Protein AF-A0A7S0ITJ6-F1 (afdb_monomer)

Mean predicted aligned error: 4.69 Å

Organism: NCBI:txid127549

Secondary structure (DSSP, 8-state):
-HHHHHHHHHHHHHTTSEE-SSPPPPGGGS---TT--HHHHHHS---TTTHHHHHHHHHHHHHHHTTT--HHHHHHHHHHHHHHHS-TTSPEEHHHHHHHHHHHHHHHHHHHHTT--

Foldseek 3Di:
DLVLLQVLQVVCCVVLLADDPDGADDPVPADDDPPDALVNLLPPDCDVVCVSNSLNNLSVNLVVLCPPPDSVRSNCLLVQLCPPQHDPDHRHYSSSSSVSSVVSSVVVVVVVVVVPD

InterPro domains:
  IPR044539 Pachytene checkpoint protein 2-like [PTHR45991] (1-114)
  IPR058249 Pachytene checkpoint protein 2, C-terminal [PF23242] (1-108)

Sequence (117 aa):
RYAIIASCICELCRKGVIQEAEPPKPFDEVPKMPQVDFSMLQSVHEDETWDALRQSMMVHMLALMSDGFSGRTLRKLPFIAQALFLPLGGASRLSHFIVALHQAIQHEKAMREQLEP

pLDDT: mean 88.67, std 9.5, range [55.31, 98.12]

Solvent-accessible surface area (backbone atoms only — not comparable to full-atom values): 6919 Å² total; per-residue (Å²): 98,41,69,59,52,50,53,52,49,46,51,34,37,75,68,54,50,25,54,63,98,66,69,66,62,60,74,91,77,43,78,86,60,96,87,66,53,63,67,62,64,68,68,54,74,90,44,87,90,48,40,59,60,51,52,25,40,46,50,45,46,50,30,60,73,46,62,94,59,49,76,69,54,57,70,44,36,62,58,47,9,50,70,76,61,42,75,88,91,62,61,38,44,50,74,61,49,54,53,19,37,49,52,31,52,53,50,55,48,55,60,49,60,76,70,61,132

Nearest PDB structures (foldseek):
  6lk0-assembly1_A  TM=8.742E-01  e=5.093E-04  Homo sapiens
  5wc2-assembly1_A  TM=8.319E-01  e=9.568E-04  Homo sapiens
  7l9p-assembly1_E  TM=8.233E-01  e=1.894E-03  Homo sapiens

Radius of gyration: 13.82 Å; Cα contacts (8 Å, |Δi|>4): 117; chains: 1; bounding box: 34×36×35 Å

Structure (mmCIF, N/CA/C/O backbone):
data_AF-A0A7S0ITJ6-F1
#
_entry.id   AF-A0A7S0ITJ6-F1
#
loop_
_atom_site.group_PDB
_atom_site.id
_atom_site.type_symbol
_atom_site.label_atom_id
_atom_site.label_alt_id
_atom_site.label_comp_id
_atom_site.label_asym_id
_atom_site.label_entity_id
_atom_site.label_seq_id
_atom_site.pdbx_PDB_ins_code
_atom_site.Cartn_x
_atom_site.Cartn_y
_atom_site.Cartn_z
_atom_site.occupancy
_atom_site.B_iso_or_equiv
_atom_site.auth_seq_id
_atom_site.auth_comp_id
_atom_site.auth_asym_id
_atom_site.auth_atom_id
_atom_site.pdbx_PDB_model_num
ATOM 1 N N . ARG A 1 1 ? -7.273 -5.491 7.891 1.00 93.44 1 ARG A N 1
ATOM 2 C CA . ARG A 1 1 ? -6.749 -4.350 7.093 1.00 93.44 1 ARG A CA 1
ATOM 3 C C . ARG A 1 1 ? -5.673 -4.799 6.119 1.00 93.44 1 ARG A C 1
ATOM 5 O O . ARG A 1 1 ? -5.862 -4.570 4.934 1.00 93.44 1 ARG A O 1
ATOM 12 N N . TYR A 1 2 ? -4.646 -5.517 6.596 1.00 94.12 2 TYR A N 1
ATOM 13 C CA . TYR A 1 2 ? -3.591 -6.099 5.756 1.00 94.12 2 TYR A CA 1
ATOM 14 C C . TYR A 1 2 ? -4.128 -6.787 4.500 1.00 94.12 2 TYR A C 1
ATOM 16 O O . TYR A 1 2 ? -3.819 -6.350 3.404 1.00 94.12 2 TYR A O 1
ATOM 24 N N . ALA A 1 3 ? -5.034 -7.758 4.661 1.00 93.94 3 ALA A N 1
ATOM 25 C CA . ALA A 1 3 ? -5.624 -8.491 3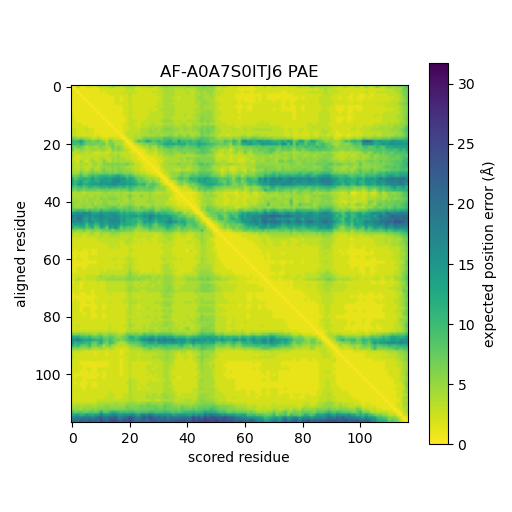.539 1.00 93.94 3 ALA A CA 1
ATOM 26 C C . ALA A 1 3 ? -6.256 -7.583 2.466 1.00 93.94 3 ALA A C 1
ATOM 28 O O . ALA A 1 3 ? -6.145 -7.869 1.281 1.00 93.94 3 ALA A O 1
ATOM 29 N N . ILE A 1 4 ? -6.875 -6.460 2.858 1.00 96.19 4 ILE A N 1
ATOM 30 C CA . ILE A 1 4 ? -7.451 -5.506 1.899 1.00 96.19 4 ILE A CA 1
ATOM 31 C C . ILE A 1 4 ? -6.330 -4.816 1.119 1.00 96.19 4 ILE A C 1
ATOM 33 O O . ILE A 1 4 ? -6.373 -4.818 -0.106 1.00 96.19 4 ILE A O 1
ATOM 37 N N . ILE A 1 5 ? -5.326 -4.269 1.811 1.00 95.75 5 ILE A N 1
ATOM 38 C CA . ILE A 1 5 ? -4.201 -3.567 1.174 1.00 95.75 5 ILE A CA 1
ATOM 39 C C . ILE A 1 5 ? -3.418 -4.527 0.270 1.00 95.75 5 ILE A C 1
ATOM 41 O O . ILE A 1 5 ? -3.226 -4.226 -0.905 1.00 95.75 5 ILE A O 1
ATOM 45 N N . ALA A 1 6 ? -3.050 -5.704 0.782 1.00 94.31 6 ALA A N 1
ATOM 46 C CA . ALA A 1 6 ? -2.345 -6.736 0.029 1.00 94.31 6 ALA A CA 1
ATOM 47 C C . ALA A 1 6 ? -3.141 -7.170 -1.211 1.00 94.31 6 ALA A C 1
ATOM 49 O O . ALA A 1 6 ? -2.594 -7.164 -2.304 1.00 94.31 6 ALA A O 1
ATOM 50 N N . SER A 1 7 ? -4.452 -7.431 -1.090 1.00 95.06 7 SER A N 1
ATOM 51 C CA . SER A 1 7 ? -5.282 -7.789 -2.254 1.00 95.06 7 SER A CA 1
ATOM 52 C C . SER A 1 7 ? -5.338 -6.688 -3.320 1.00 95.06 7 SER A C 1
ATOM 54 O O . SER A 1 7 ? -5.334 -6.994 -4.510 1.00 95.06 7 SER A O 1
ATOM 56 N N . CYS A 1 8 ? -5.340 -5.412 -2.914 1.00 96.00 8 CYS A N 1
ATOM 57 C CA . CYS A 1 8 ? -5.284 -4.295 -3.855 1.00 96.00 8 CYS A CA 1
ATOM 58 C C . CYS A 1 8 ? -3.933 -4.252 -4.576 1.00 96.00 8 CYS A C 1
ATOM 60 O O . CYS A 1 8 ? -3.906 -4.082 -5.789 1.00 96.00 8 CYS A O 1
ATOM 62 N N . ILE A 1 9 ? -2.828 -4.434 -3.847 1.00 94.81 9 ILE A N 1
ATOM 63 C CA . ILE A 1 9 ? -1.482 -4.488 -4.430 1.00 94.81 9 ILE A CA 1
ATOM 64 C C . ILE A 1 9 ? -1.376 -5.657 -5.415 1.00 94.81 9 ILE A C 1
ATOM 66 O O . ILE A 1 9 ? -0.984 -5.438 -6.556 1.00 94.81 9 ILE A O 1
ATOM 70 N N . CYS A 1 10 ? -1.798 -6.865 -5.028 1.00 93.38 10 CYS A N 1
ATOM 71 C CA . CYS A 1 10 ? -1.783 -8.035 -5.908 1.00 93.38 10 CYS A CA 1
ATOM 72 C C . CYS A 1 10 ? -2.562 -7.788 -7.207 1.00 93.38 10 CYS A C 1
ATOM 74 O O . CYS A 1 10 ? -2.094 -8.144 -8.287 1.00 93.38 10 CYS A O 1
ATOM 76 N N . GLU A 1 11 ? -3.734 -7.152 -7.122 1.00 94.81 11 GLU A N 1
ATOM 77 C CA . GLU A 1 11 ? -4.521 -6.807 -8.307 1.00 94.81 11 GLU A CA 1
ATOM 78 C C . GLU A 1 11 ? -3.802 -5.779 -9.192 1.00 94.81 11 GLU A C 1
ATOM 80 O O . GLU A 1 11 ? -3.801 -5.917 -10.414 1.00 94.81 11 GLU A O 1
ATOM 85 N N . LEU A 1 12 ? -3.140 -4.778 -8.607 1.00 93.25 12 LEU A N 1
ATOM 86 C CA . LEU A 1 12 ? -2.370 -3.785 -9.359 1.00 93.25 12 LEU A CA 1
ATOM 87 C C . LEU A 1 12 ? -1.116 -4.378 -10.017 1.00 93.25 12 LEU A C 1
ATOM 89 O O . LEU A 1 12 ? -0.815 -4.010 -11.156 1.00 93.25 12 LEU A O 1
ATOM 93 N N . CYS A 1 13 ? -0.439 -5.329 -9.366 1.00 92.62 13 CYS A N 1
ATOM 94 C CA . CYS A 1 13 ? 0.627 -6.121 -9.984 1.00 92.62 13 CYS A CA 1
ATOM 95 C C . CYS A 1 13 ? 0.076 -6.937 -11.162 1.00 92.62 13 CYS A C 1
ATOM 97 O O . CYS A 1 13 ? 0.598 -6.869 -12.272 1.00 92.62 13 CYS A O 1
ATOM 99 N N . ARG A 1 14 ? -1.055 -7.634 -10.970 1.00 93.25 14 ARG A N 1
ATOM 100 C CA . ARG A 1 14 ? -1.721 -8.424 -12.024 1.00 93.25 14 ARG A CA 1
ATOM 101 C C . ARG A 1 14 ? -2.125 -7.580 -13.236 1.00 93.25 14 ARG A C 1
ATOM 103 O O . ARG A 1 14 ? -2.176 -8.089 -14.353 1.00 93.25 14 ARG A O 1
ATOM 110 N N . LYS A 1 15 ? -2.444 -6.301 -13.026 1.00 92.25 15 LYS A N 1
ATOM 111 C CA . LYS A 1 15 ? -2.789 -5.340 -14.085 1.00 92.25 15 LYS A CA 1
ATOM 112 C C . LYS A 1 15 ? -1.582 -4.630 -14.698 1.00 92.25 15 LYS A C 1
ATOM 114 O O . LYS A 1 15 ? -1.778 -3.840 -15.616 1.00 92.25 15 LYS A O 1
ATOM 119 N N . GLY A 1 16 ? -0.369 -4.887 -14.212 1.00 90.31 16 GLY A N 1
ATOM 120 C CA . GLY A 1 16 ? 0.848 -4.228 -14.685 1.00 90.31 16 GLY A CA 1
ATOM 121 C C . GLY A 1 16 ? 0.925 -2.742 -14.328 1.00 90.31 16 GLY A C 1
ATOM 122 O O . GLY A 1 16 ? 1.714 -2.017 -14.925 1.00 90.31 16 GLY A O 1
ATOM 123 N N . VAL A 1 17 ? 0.109 -2.275 -13.374 1.00 91.19 17 VAL A N 1
ATOM 124 C CA . VAL A 1 17 ? 0.217 -0.913 -12.820 1.00 91.19 17 VAL A CA 1
ATOM 125 C C . VAL A 1 17 ? 1.428 -0.833 -11.889 1.00 91.19 17 VAL A C 1
ATOM 127 O O . VAL A 1 17 ? 2.144 0.169 -11.876 1.00 91.19 17 VAL A O 1
ATOM 130 N N . ILE A 1 18 ? 1.678 -1.917 -11.150 1.00 92.75 18 ILE A N 1
ATOM 131 C CA . ILE A 1 18 ? 2.884 -2.113 -10.349 1.00 92.75 18 ILE A CA 1
ATOM 132 C C . ILE A 1 18 ? 3.764 -3.153 -11.052 1.00 92.75 18 ILE A C 1
ATOM 134 O O . ILE A 1 18 ? 3.286 -4.237 -11.383 1.00 92.75 18 ILE A O 1
ATOM 138 N N . GLN A 1 19 ? 5.033 -2.821 -11.290 1.00 88.19 19 GLN A N 1
ATOM 139 C CA . GLN A 1 19 ? 6.039 -3.751 -11.802 1.00 88.19 19 GLN A CA 1
ATOM 140 C C . GLN A 1 19 ? 6.731 -4.421 -10.625 1.00 88.19 19 GLN A C 1
ATOM 142 O O . GLN A 1 19 ? 7.571 -3.806 -9.969 1.00 88.19 19 GLN A O 1
ATOM 147 N N . GLU A 1 20 ? 6.362 -5.665 -10.356 1.00 82.88 20 GLU A N 1
ATOM 148 C CA . GLU A 1 20 ? 7.023 -6.480 -9.348 1.00 82.88 20 GLU A CA 1
ATOM 149 C C . GLU A 1 20 ? 6.963 -7.952 -9.744 1.00 82.88 20 GLU A C 1
ATOM 151 O O . GLU A 1 20 ? 5.959 -8.404 -10.303 1.00 82.88 20 GLU A O 1
ATOM 156 N N . ALA A 1 21 ? 8.045 -8.681 -9.474 1.00 70.38 21 ALA A N 1
ATOM 157 C CA . ALA A 1 21 ? 8.134 -10.103 -9.785 1.00 70.38 21 ALA A CA 1
ATOM 158 C C . ALA A 1 21 ? 7.305 -10.952 -8.808 1.00 70.38 21 ALA A C 1
ATOM 160 O O . ALA A 1 21 ? 6.684 -11.932 -9.221 1.00 70.38 21 ALA A O 1
ATOM 161 N N . GLU A 1 22 ? 7.255 -10.554 -7.533 1.00 79.44 22 GLU A N 1
ATOM 162 C CA . GLU A 1 22 ? 6.547 -11.275 -6.476 1.00 79.44 22 GLU A CA 1
ATOM 163 C C . GLU A 1 22 ? 5.676 -10.322 -5.630 1.00 79.44 22 GLU A C 1
ATOM 165 O O . GLU A 1 22 ? 6.162 -9.309 -5.128 1.00 79.44 22 GLU A O 1
ATOM 170 N N . PRO A 1 23 ? 4.371 -10.599 -5.459 1.00 80.75 23 PRO A N 1
ATOM 171 C CA . PRO A 1 23 ? 3.508 -9.783 -4.609 1.00 80.75 23 PRO A CA 1
ATOM 172 C C . PRO A 1 23 ? 3.855 -9.932 -3.112 1.00 80.75 23 PRO A C 1
ATOM 174 O O . PRO A 1 23 ? 4.582 -10.849 -2.728 1.00 80.75 23 PRO A O 1
ATOM 177 N N . PRO A 1 24 ? 3.283 -9.086 -2.231 1.00 85.94 24 PRO A N 1
ATOM 178 C CA . PRO A 1 24 ? 3.457 -9.232 -0.788 1.00 85.94 24 PRO A CA 1
ATOM 179 C C . PRO A 1 24 ? 3.057 -10.624 -0.281 1.00 85.94 24 PRO A C 1
ATOM 181 O O . PRO A 1 24 ? 2.027 -11.172 -0.687 1.00 85.94 24 PRO A O 1
ATOM 184 N N . LYS A 1 25 ? 3.845 -11.157 0.656 1.00 88.19 25 LYS A N 1
ATOM 185 C CA . LYS A 1 25 ? 3.628 -12.464 1.285 1.00 88.19 25 LYS A CA 1
ATOM 186 C C . LYS A 1 25 ? 2.325 -12.510 2.099 1.00 88.19 25 LYS A C 1
ATOM 188 O O . LYS A 1 25 ? 1.856 -11.476 2.581 1.00 88.19 25 LYS A O 1
ATOM 193 N N . PRO A 1 26 ? 1.735 -13.699 2.301 1.00 87.00 26 PRO A N 1
ATOM 194 C CA . PRO A 1 26 ? 0.626 -13.893 3.231 1.00 87.00 26 PRO A CA 1
ATOM 195 C C . PRO A 1 26 ? 0.929 -13.363 4.638 1.00 87.00 26 PRO A C 1
ATOM 197 O O . PRO A 1 26 ? 2.068 -13.372 5.095 1.00 87.00 26 PRO A O 1
ATOM 200 N N . PHE A 1 27 ? -0.102 -12.893 5.345 1.00 85.69 27 PHE A N 1
ATOM 201 C CA . PHE A 1 27 ? 0.060 -12.219 6.641 1.00 85.69 27 PHE A CA 1
ATOM 202 C C . PHE A 1 27 ? 0.742 -13.085 7.712 1.00 85.69 27 PHE A C 1
ATOM 204 O O . PHE A 1 27 ? 1.466 -12.572 8.560 1.00 85.69 27 PHE A O 1
ATOM 211 N N . ASP A 1 28 ? 0.477 -14.384 7.692 1.00 87.44 28 ASP A N 1
ATOM 212 C CA . ASP A 1 28 ? 1.052 -15.403 8.567 1.00 87.44 28 ASP A CA 1
ATOM 213 C C . ASP A 1 28 ? 2.546 -15.650 8.318 1.00 87.44 28 ASP A C 1
ATOM 215 O O . ASP A 1 28 ? 3.247 -16.070 9.235 1.00 87.44 28 ASP A O 1
ATOM 219 N N . GLU A 1 29 ? 3.046 -15.304 7.132 1.00 86.31 29 GLU A N 1
ATOM 220 C CA . GLU A 1 29 ? 4.467 -15.370 6.780 1.00 86.31 29 GLU A CA 1
ATOM 221 C C . GLU A 1 29 ? 5.224 -14.067 7.080 1.00 86.31 29 GLU A C 1
ATOM 223 O O . GLU A 1 29 ? 6.450 -14.029 6.972 1.00 86.31 29 GLU A O 1
ATOM 228 N N . VAL A 1 30 ? 4.528 -12.986 7.457 1.00 85.44 30 VAL A N 1
ATOM 229 C CA . VAL A 1 30 ? 5.163 -11.695 7.759 1.00 85.44 30 VAL A CA 1
ATOM 230 C C . VAL A 1 30 ? 5.603 -11.640 9.229 1.00 85.44 30 VAL A C 1
ATOM 232 O O . VAL A 1 30 ? 4.754 -11.695 10.126 1.00 85.44 30 VAL A O 1
ATOM 235 N N . PRO A 1 31 ? 6.907 -11.447 9.518 1.00 84.19 31 PRO A N 1
ATOM 236 C CA . PRO A 1 31 ? 7.395 -11.266 10.877 1.00 84.19 31 PRO A CA 1
ATOM 237 C C . PRO A 1 31 ? 6.735 -10.063 11.553 1.00 84.19 31 PRO A C 1
ATOM 239 O O . PRO A 1 31 ? 6.779 -8.933 11.061 1.00 84.19 31 PRO A O 1
ATOM 242 N N . LYS A 1 32 ? 6.142 -10.298 12.725 1.00 77.00 32 LYS A N 1
ATOM 243 C CA . LYS A 1 32 ? 5.570 -9.244 13.567 1.00 77.00 32 LYS A CA 1
ATOM 244 C C . LYS A 1 32 ? 6.688 -8.656 14.415 1.00 77.00 32 LYS A C 1
ATOM 246 O O . LYS A 1 32 ? 7.080 -9.253 15.414 1.00 77.00 32 LYS A O 1
ATOM 251 N N . MET A 1 33 ? 7.215 -7.507 14.008 1.00 69.62 33 MET A N 1
ATOM 252 C CA . MET A 1 33 ? 8.294 -6.833 14.732 1.00 69.62 33 MET A CA 1
ATOM 253 C C . MET A 1 33 ? 7.752 -5.609 15.485 1.00 69.62 33 MET A C 1
ATOM 255 O O . MET A 1 33 ? 7.395 -4.624 14.845 1.00 69.62 33 MET A O 1
ATOM 259 N N . PRO A 1 34 ? 7.671 -5.644 16.830 1.00 65.62 34 PRO A N 1
ATOM 260 C CA . PRO A 1 34 ? 7.032 -4.587 17.620 1.00 65.62 34 PRO A CA 1
ATOM 261 C C . PRO A 1 34 ? 7.851 -3.290 17.741 1.00 65.62 34 PRO A C 1
ATOM 263 O O . PRO A 1 34 ? 7.332 -2.307 18.255 1.00 65.62 34 PRO A O 1
ATOM 266 N N . GLN A 1 35 ? 9.114 -3.277 17.301 1.00 72.44 35 GLN A N 1
ATOM 267 C CA . GLN A 1 35 ? 10.032 -2.135 17.458 1.00 72.44 35 GLN A CA 1
ATOM 268 C C . GLN A 1 35 ? 10.529 -1.547 16.132 1.00 72.44 35 GLN A C 1
ATOM 270 O O . GLN A 1 35 ? 11.412 -0.696 16.135 1.00 72.44 35 GLN A O 1
ATOM 275 N N . VAL A 1 36 ? 9.995 -2.008 15.001 1.00 80.00 36 VAL A N 1
ATOM 276 C CA . VAL A 1 36 ? 10.430 -1.559 13.678 1.00 80.00 36 VAL A CA 1
ATOM 277 C C . VAL A 1 36 ? 9.354 -0.666 13.084 1.00 80.00 36 VAL A C 1
ATOM 279 O O . VAL A 1 36 ? 8.216 -1.099 12.913 1.00 80.00 36 VAL A O 1
ATOM 282 N N . ASP A 1 37 ? 9.719 0.572 12.766 1.00 85.44 37 ASP A N 1
ATOM 283 C CA . ASP A 1 37 ? 8.832 1.515 12.092 1.00 85.44 37 ASP A CA 1
ATOM 284 C C . ASP A 1 37 ? 9.026 1.516 10.565 1.00 85.44 37 ASP A C 1
ATOM 286 O O . ASP A 1 37 ? 9.923 0.877 10.002 1.00 85.44 37 ASP A O 1
ATOM 290 N N . PHE A 1 38 ? 8.136 2.226 9.869 1.00 87.44 38 PHE A N 1
ATOM 291 C CA . PHE A 1 38 ? 8.155 2.306 8.411 1.00 87.44 38 PHE A CA 1
ATOM 292 C C . PHE A 1 38 ? 9.447 2.947 7.877 1.00 87.44 38 PHE A C 1
ATOM 294 O O . PHE A 1 38 ? 9.987 2.480 6.875 1.00 87.44 38 PHE A O 1
ATOM 301 N N . SER A 1 39 ? 9.964 3.984 8.544 1.00 87.19 39 SER A N 1
ATOM 302 C CA . SER A 1 39 ? 11.191 4.674 8.129 1.00 87.19 39 SER A CA 1
ATOM 303 C C . SER A 1 39 ? 12.426 3.783 8.227 1.00 87.19 39 SER A C 1
ATOM 305 O O . SER A 1 39 ? 13.251 3.785 7.313 1.00 87.19 39 SER A O 1
ATOM 307 N N . MET A 1 40 ? 12.526 2.967 9.280 1.00 85.94 40 MET A N 1
ATOM 308 C CA . MET A 1 40 ? 13.602 1.992 9.438 1.00 85.94 40 MET A CA 1
ATOM 309 C C . MET A 1 40 ? 13.598 0.998 8.275 1.00 85.94 40 MET A C 1
ATOM 311 O O . MET A 1 40 ? 14.625 0.840 7.618 1.00 85.94 40 MET A O 1
ATOM 315 N N . LEU A 1 41 ? 12.443 0.404 7.945 1.00 85.31 41 LEU A N 1
ATOM 316 C CA . LEU A 1 41 ? 12.313 -0.539 6.821 1.00 85.31 41 LEU A CA 1
ATOM 317 C C . LEU A 1 41 ? 12.596 0.099 5.460 1.00 85.31 41 LEU A C 1
ATOM 319 O O . LEU A 1 41 ? 13.155 -0.549 4.574 1.00 85.31 41 LEU A O 1
ATOM 323 N N . GLN A 1 42 ? 12.219 1.364 5.288 1.00 85.50 42 GLN A N 1
ATOM 324 C CA . GLN A 1 42 ? 12.492 2.103 4.062 1.00 85.50 42 GLN A CA 1
ATOM 325 C C . GLN A 1 42 ? 13.996 2.360 3.86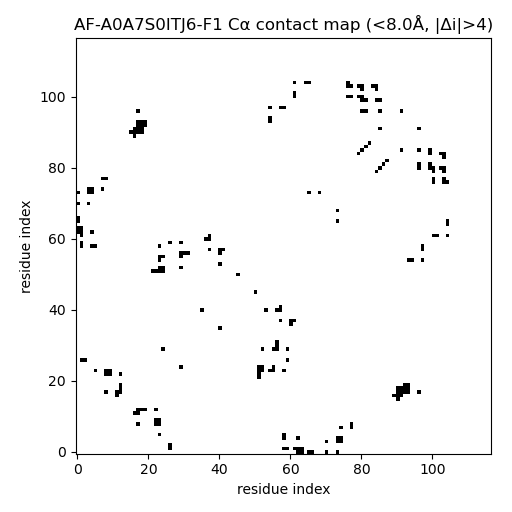8 1.00 85.50 42 GLN A C 1
ATOM 327 O O . GLN A 1 42 ? 14.457 2.369 2.731 1.00 85.50 42 GLN A O 1
ATOM 332 N N . SER A 1 43 ? 14.749 2.555 4.958 1.00 83.81 43 SER A N 1
ATOM 333 C CA . SER A 1 43 ? 16.191 2.854 4.931 1.00 83.81 43 SER A CA 1
ATOM 334 C C . SER A 1 43 ? 17.101 1.636 4.721 1.00 83.81 43 SER A C 1
ATOM 336 O O . SER A 1 43 ? 18.271 1.796 4.364 1.00 83.81 43 SER A O 1
ATOM 338 N N . VAL A 1 44 ? 16.580 0.421 4.933 1.00 79.81 44 VAL A N 1
ATOM 339 C CA . VAL A 1 44 ? 17.315 -0.820 4.661 1.00 79.81 44 VAL A CA 1
ATOM 340 C C . VAL A 1 44 ? 17.590 -0.898 3.160 1.00 79.81 44 VAL A C 1
ATOM 342 O O . VAL A 1 44 ? 16.661 -0.803 2.357 1.00 79.81 44 VAL A O 1
ATOM 345 N N . HIS A 1 45 ? 18.867 -1.044 2.792 1.00 69.88 45 HIS A N 1
ATOM 346 C CA . HIS A 1 45 ? 19.275 -1.184 1.395 1.00 69.88 45 HIS A CA 1
ATOM 347 C C . HIS A 1 45 ? 18.592 -2.392 0.750 1.00 69.88 45 HIS A C 1
ATOM 349 O O . HIS A 1 45 ? 18.396 -3.421 1.397 1.00 69.88 45 HIS A O 1
ATOM 355 N N . GLU A 1 46 ? 18.231 -2.242 -0.524 1.00 65.12 46 GLU A N 1
ATOM 356 C CA . GLU A 1 46 ? 17.674 -3.313 -1.348 1.00 65.12 46 GLU A CA 1
ATOM 357 C C . GLU A 1 46 ? 18.740 -4.404 -1.521 1.00 65.12 46 GLU A C 1
ATOM 359 O O . GLU A 1 46 ? 19.610 -4.318 -2.383 1.00 65.12 46 GLU A O 1
ATOM 364 N N . ASP A 1 47 ? 18.703 -5.403 -0.645 1.00 65.75 47 ASP A N 1
ATOM 365 C CA . ASP A 1 47 ? 19.416 -6.662 -0.817 1.00 65.75 47 ASP A CA 1
ATOM 366 C C . ASP A 1 47 ? 18.415 -7.652 -1.426 1.00 65.75 47 ASP A C 1
ATOM 368 O O . ASP A 1 47 ? 17.360 -7.910 -0.832 1.00 65.75 47 ASP A O 1
ATOM 372 N N . GLU A 1 48 ? 18.700 -8.163 -2.630 1.00 61.66 48 GLU A N 1
ATOM 373 C CA . GLU A 1 48 ? 17.743 -8.911 -3.471 1.00 61.66 48 GLU A CA 1
ATOM 374 C C . GLU A 1 48 ? 17.088 -10.086 -2.726 1.00 61.66 48 GLU A C 1
ATOM 376 O O . GLU A 1 48 ? 15.937 -10.437 -2.974 1.00 61.66 48 GLU A O 1
ATOM 381 N N . THR A 1 49 ? 17.800 -10.660 -1.754 1.00 64.88 49 THR A N 1
ATOM 382 C CA . THR A 1 49 ? 17.344 -11.819 -0.973 1.00 64.88 49 THR A CA 1
ATOM 383 C C . THR A 1 49 ? 16.218 -11.476 0.010 1.00 64.88 49 THR A C 1
ATOM 385 O O . THR A 1 49 ? 15.386 -12.327 0.325 1.00 64.88 49 THR A O 1
ATOM 388 N N . TRP A 1 50 ? 16.172 -10.241 0.515 1.00 69.88 50 TRP A N 1
ATOM 389 C CA . TRP A 1 50 ? 15.261 -9.842 1.595 1.00 69.88 50 TRP A CA 1
ATOM 390 C C . TRP A 1 50 ? 14.191 -8.843 1.163 1.00 69.88 50 TRP A C 1
ATOM 392 O O . TRP A 1 50 ? 13.336 -8.486 1.979 1.00 69.88 50 TRP A O 1
ATOM 402 N N . ASP A 1 51 ? 14.192 -8.410 -0.099 1.00 81.88 51 ASP A N 1
ATOM 403 C CA . ASP A 1 51 ? 13.333 -7.307 -0.522 1.00 81.88 51 ASP A CA 1
ATOM 404 C C . ASP A 1 51 ? 11.840 -7.664 -0.455 1.00 81.88 51 ASP A C 1
ATOM 406 O O . ASP A 1 51 ? 11.058 -6.916 0.128 1.00 81.88 51 ASP A O 1
ATOM 410 N N . ALA A 1 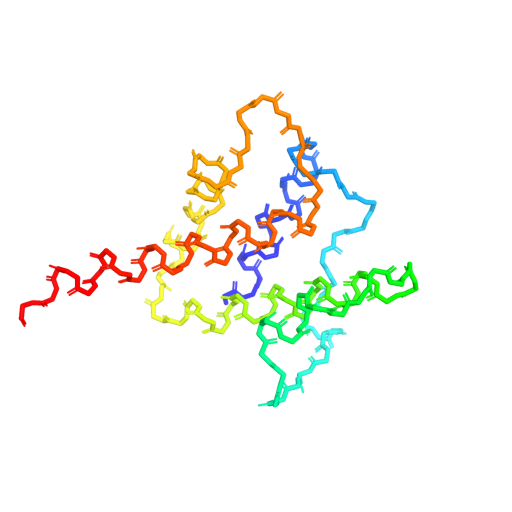52 ? 11.440 -8.862 -0.894 1.00 83.38 52 ALA A N 1
ATOM 411 C CA . ALA A 1 52 ? 10.045 -9.309 -0.800 1.00 83.38 52 ALA A CA 1
ATOM 412 C C . ALA A 1 52 ? 9.541 -9.382 0.657 1.00 83.38 52 ALA A C 1
ATOM 414 O O . ALA A 1 52 ? 8.407 -8.995 0.966 1.00 83.38 52 ALA A O 1
ATOM 415 N N . LEU A 1 53 ? 10.388 -9.844 1.587 1.00 86.75 53 LEU A N 1
ATOM 416 C CA . LEU A 1 53 ? 10.047 -9.888 3.011 1.00 86.75 53 LEU A CA 1
ATOM 417 C C . LEU A 1 53 ? 9.924 -8.474 3.588 1.00 86.75 53 LEU A C 1
ATOM 419 O O . LEU A 1 53 ? 8.934 -8.164 4.254 1.00 86.75 53 LEU A O 1
ATOM 423 N N . ARG A 1 54 ? 10.896 -7.606 3.288 1.00 88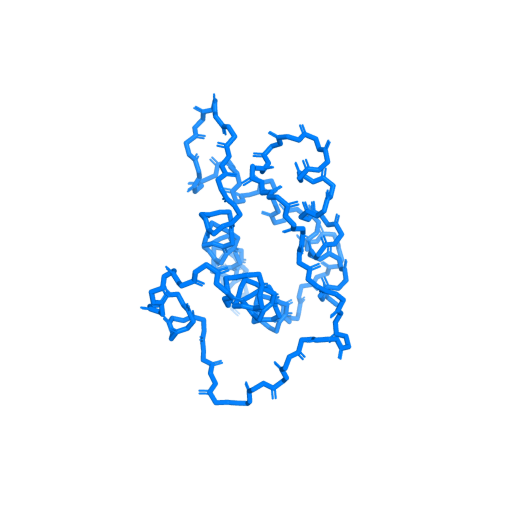.44 54 ARG A N 1
ATOM 424 C CA . ARG A 1 54 ? 10.919 -6.199 3.701 1.00 88.44 54 ARG A CA 1
ATOM 425 C C . ARG A 1 54 ? 9.673 -5.465 3.218 1.00 88.44 54 ARG A C 1
ATOM 427 O O . ARG A 1 54 ? 8.972 -4.854 4.022 1.00 88.44 54 ARG A O 1
ATOM 434 N N . GLN A 1 55 ? 9.346 -5.573 1.934 1.00 90.25 55 GLN A N 1
ATOM 435 C CA . GLN A 1 55 ? 8.151 -4.975 1.345 1.00 90.25 55 GLN A CA 1
ATOM 436 C C . GLN A 1 55 ? 6.873 -5.507 2.018 1.00 90.25 55 GLN A C 1
ATOM 438 O O . GLN A 1 55 ? 5.983 -4.730 2.368 1.00 90.25 55 GLN A O 1
ATOM 443 N N . SER A 1 56 ? 6.799 -6.811 2.300 1.00 91.56 56 SER A N 1
ATOM 444 C CA . SER A 1 56 ? 5.660 -7.414 3.010 1.00 91.56 56 SER A CA 1
ATOM 445 C C . SER A 1 56 ? 5.500 -6.872 4.435 1.00 91.56 56 SER A C 1
ATOM 447 O O . SER A 1 56 ? 4.378 -6.603 4.878 1.00 91.56 56 SER A O 1
ATOM 449 N N . MET A 1 57 ? 6.612 -6.639 5.138 1.00 91.88 57 MET A N 1
ATOM 450 C CA . MET A 1 57 ? 6.619 -5.983 6.446 1.00 91.88 57 MET A CA 1
ATOM 451 C C . MET A 1 57 ? 6.202 -4.513 6.358 1.00 91.88 57 MET A C 1
ATOM 453 O O . MET A 1 57 ? 5.428 -4.047 7.195 1.00 91.88 57 MET A O 1
ATOM 457 N N . MET A 1 58 ? 6.635 -3.784 5.328 1.00 93.19 58 MET A N 1
ATOM 458 C CA . MET A 1 58 ? 6.187 -2.408 5.101 1.00 93.19 58 MET A CA 1
ATOM 459 C C . MET A 1 58 ? 4.674 -2.361 4.860 1.00 93.19 58 MET A C 1
ATOM 461 O O . MET A 1 58 ? 3.986 -1.553 5.479 1.00 93.19 58 MET A O 1
ATOM 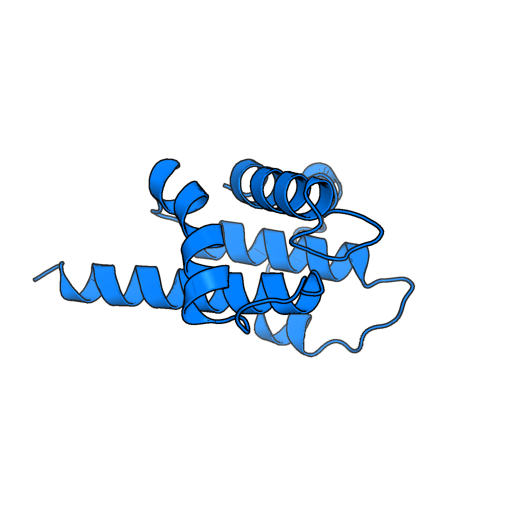465 N N . VAL A 1 59 ? 4.117 -3.276 4.057 1.00 94.12 59 VAL A N 1
ATOM 466 C CA . VAL A 1 59 ? 2.657 -3.412 3.877 1.00 94.12 59 VAL A CA 1
ATOM 467 C C . VAL A 1 59 ? 1.957 -3.723 5.204 1.00 94.12 59 VAL A C 1
ATOM 469 O O . VAL A 1 59 ? 0.858 -3.220 5.462 1.00 94.12 59 VAL A O 1
ATOM 472 N N . HIS A 1 60 ? 2.588 -4.504 6.086 1.00 93.44 60 HIS A N 1
ATOM 473 C CA . HIS A 1 60 ? 2.067 -4.730 7.431 1.00 93.44 60 HIS A CA 1
ATOM 474 C C . HIS A 1 60 ? 2.014 -3.443 8.253 1.00 93.44 60 HIS A C 1
ATOM 476 O O . HIS A 1 60 ? 0.965 -3.150 8.833 1.00 93.44 60 HIS A O 1
ATOM 482 N N . MET A 1 61 ? 3.072 -2.633 8.220 1.00 93.56 61 MET A N 1
ATOM 483 C CA . MET A 1 61 ? 3.086 -1.326 8.875 1.00 93.56 61 MET A CA 1
ATOM 484 C C . MET A 1 61 ? 1.993 -0.404 8.329 1.00 93.56 61 MET A C 1
ATOM 486 O O . MET A 1 61 ? 1.232 0.156 9.113 1.00 93.56 61 MET A O 1
ATOM 490 N N . LEU A 1 62 ? 1.799 -0.331 7.007 1.00 95.12 62 LEU A N 1
ATOM 491 C CA . LEU A 1 62 ? 0.699 0.444 6.411 1.00 95.12 62 LEU A CA 1
ATOM 492 C C . LEU A 1 62 ? -0.673 0.015 6.947 1.00 95.12 62 LEU A C 1
ATOM 494 O O . LEU A 1 62 ? -1.545 0.850 7.203 1.00 95.12 62 LEU A O 1
ATOM 498 N N . ALA A 1 63 ? -0.873 -1.289 7.144 1.00 94.50 63 ALA A N 1
ATOM 499 C CA . ALA A 1 63 ? -2.113 -1.822 7.687 1.00 94.50 63 ALA A CA 1
ATOM 500 C C . ALA A 1 63 ? -2.353 -1.424 9.150 1.00 94.50 63 ALA A C 1
ATOM 502 O O . ALA A 1 63 ? -3.512 -1.201 9.510 1.00 94.50 63 ALA A O 1
ATOM 503 N N . LEU A 1 64 ? -1.295 -1.342 9.964 1.00 93.50 64 LEU A N 1
ATOM 504 C CA . LEU A 1 64 ? -1.355 -0.847 11.345 1.00 93.50 64 LEU A CA 1
ATOM 505 C C . LEU A 1 64 ? -1.615 0.661 11.373 1.00 93.50 64 LEU A C 1
ATOM 507 O O . LEU A 1 64 ? -2.491 1.133 12.088 1.00 93.50 64 LEU A O 1
ATOM 511 N N . MET A 1 65 ? -0.913 1.413 10.528 1.00 94.19 65 MET A N 1
ATOM 512 C CA . MET A 1 65 ? -1.070 2.862 10.422 1.00 94.19 65 MET A CA 1
ATOM 513 C C . MET A 1 65 ? -2.463 3.263 9.940 1.00 94.19 65 MET A C 1
ATOM 515 O O . MET A 1 65 ? -2.934 4.337 10.290 1.00 94.19 65 MET A O 1
ATOM 519 N N . SER A 1 66 ? -3.138 2.403 9.180 1.00 95.56 66 SER A N 1
ATOM 520 C CA . SER A 1 66 ? -4.505 2.623 8.699 1.00 95.56 66 SER A CA 1
ATOM 521 C C . SER A 1 66 ? -5.587 2.204 9.705 1.00 95.56 66 SER A C 1
ATOM 523 O O . SER A 1 66 ? -6.728 1.934 9.309 1.00 95.56 66 SER A O 1
ATOM 525 N N . ASP A 1 67 ? -5.259 2.065 10.992 1.00 93.44 67 ASP A N 1
ATOM 526 C CA . ASP A 1 67 ? -6.283 1.822 12.005 1.00 93.44 67 ASP A CA 1
ATOM 527 C C . ASP A 1 67 ? -7.323 2.959 12.035 1.00 93.44 67 ASP A C 1
ATOM 529 O O . ASP A 1 67 ? -7.049 4.091 11.643 1.00 93.44 67 ASP A O 1
ATOM 533 N N . GLY A 1 68 ? -8.572 2.626 12.361 1.00 93.19 68 GLY A N 1
ATOM 534 C CA . GLY A 1 68 ? -9.707 3.553 12.228 1.00 93.19 68 GLY A CA 1
ATOM 535 C C . GLY A 1 68 ? -10.232 3.755 10.794 1.00 93.19 68 GLY A C 1
ATOM 536 O O . GLY A 1 68 ? -11.369 4.188 10.612 1.00 93.19 68 GLY A O 1
ATOM 537 N N . PHE A 1 69 ? -9.495 3.363 9.746 1.00 96.31 69 PHE A N 1
ATOM 538 C CA . PHE A 1 69 ? -10.016 3.447 8.376 1.00 96.31 69 PHE A CA 1
ATOM 539 C C . PHE 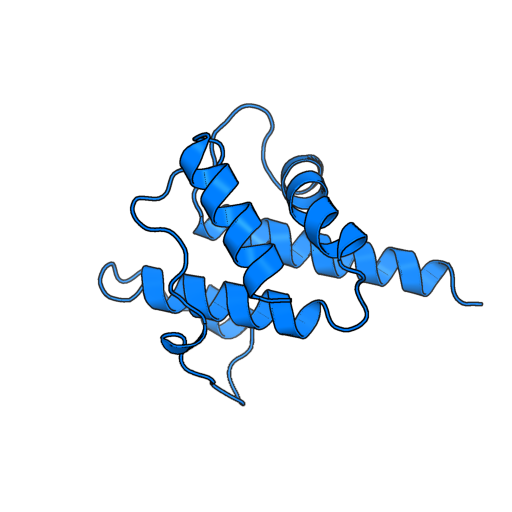A 1 69 ? -11.042 2.349 8.079 1.00 96.31 69 PHE A C 1
ATOM 541 O O . PHE A 1 69 ? -10.851 1.172 8.408 1.00 96.31 69 PHE A O 1
ATOM 548 N N . SER A 1 70 ? -12.123 2.734 7.391 1.00 96.56 70 SER A N 1
ATOM 549 C CA . SER A 1 70 ? -13.140 1.808 6.888 1.00 96.56 70 SER A CA 1
ATOM 550 C C . SER A 1 70 ? -12.627 1.007 5.689 1.00 96.56 70 SER A C 1
ATOM 552 O O . SER A 1 70 ? -11.733 1.447 4.964 1.00 96.56 70 SER A O 1
ATOM 554 N N . GLY A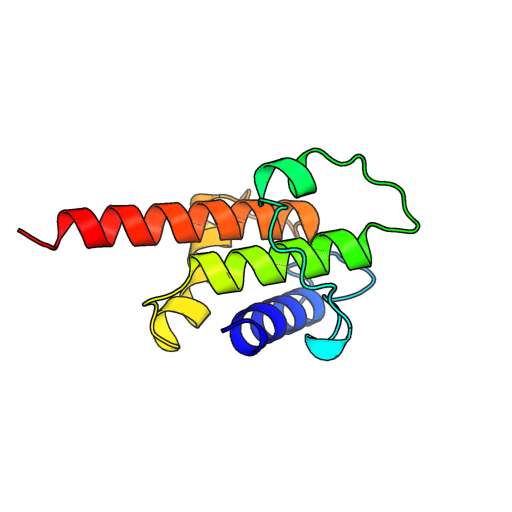 1 71 ? -13.250 -0.139 5.394 1.00 96.75 71 GLY A N 1
ATOM 555 C CA . GLY A 1 71 ? -12.900 -0.939 4.212 1.00 96.75 71 GLY A CA 1
ATOM 556 C C . GLY A 1 71 ? -13.013 -0.169 2.888 1.00 96.75 71 GLY A C 1
ATOM 557 O O . GLY A 1 71 ? -12.234 -0.407 1.969 1.00 96.75 71 GLY A O 1
ATOM 558 N N . ARG A 1 72 ? -13.946 0.792 2.799 1.00 96.12 72 ARG A N 1
ATOM 559 C CA . ARG A 1 72 ? -14.070 1.702 1.649 1.00 96.12 72 ARG A CA 1
ATOM 560 C C . ARG A 1 72 ? -12.867 2.639 1.543 1.00 96.12 72 ARG A C 1
ATOM 562 O O . ARG A 1 72 ? -12.323 2.783 0.457 1.00 96.12 72 ARG A O 1
ATOM 569 N N . THR A 1 73 ? -12.447 3.227 2.663 1.00 96.69 73 THR A N 1
ATOM 570 C CA . THR A 1 73 ? -11.268 4.107 2.715 1.00 96.69 73 THR A CA 1
ATOM 571 C C . THR A 1 73 ? -10.023 3.339 2.282 1.00 96.69 73 THR A C 1
ATOM 573 O O . THR A 1 73 ? -9.322 3.771 1.376 1.00 96.69 73 THR A O 1
ATOM 576 N N . LEU A 1 74 ? -9.809 2.143 2.843 1.00 97.81 74 LEU A N 1
ATOM 577 C CA . LEU A 1 74 ? -8.661 1.294 2.514 1.00 97.81 74 LEU A CA 1
ATOM 578 C C . LEU A 1 74 ? -8.567 0.979 1.016 1.00 97.81 74 LEU A C 1
ATOM 580 O O . LEU A 1 74 ? -7.485 1.044 0.450 1.00 97.81 74 LEU A O 1
ATOM 584 N N . ARG A 1 75 ? -9.697 0.684 0.361 1.00 97.69 75 ARG A N 1
ATOM 585 C CA . ARG A 1 75 ? -9.744 0.424 -1.089 1.00 97.69 75 ARG A CA 1
ATOM 586 C C . ARG A 1 75 ? -9.577 1.676 -1.955 1.00 97.69 75 ARG A C 1
ATOM 588 O O . ARG A 1 75 ? -9.276 1.544 -3.135 1.00 97.69 75 ARG A O 1
ATOM 595 N N . LYS A 1 76 ? -9.766 2.874 -1.395 1.00 97.50 76 LYS A N 1
ATOM 596 C CA . LYS A 1 76 ? -9.534 4.156 -2.080 1.00 97.50 76 LYS A CA 1
ATOM 597 C C . LYS A 1 76 ? -8.056 4.565 -2.037 1.00 97.50 76 LYS A C 1
ATOM 599 O O . LYS A 1 76 ? -7.593 5.225 -2.962 1.00 97.50 76 LYS A O 1
ATOM 604 N N . LEU A 1 77 ? -7.311 4.155 -1.006 1.00 97.81 77 LEU A N 1
ATOM 605 C CA . LEU A 1 77 ? -5.899 4.522 -0.831 1.00 97.81 77 LEU A CA 1
ATOM 606 C C . LEU A 1 77 ? -5.013 4.255 -2.062 1.00 97.81 77 LEU A C 1
ATOM 608 O O . LEU A 1 77 ? -4.249 5.154 -2.396 1.00 97.81 77 LEU A O 1
ATOM 612 N N . PRO A 1 78 ? -5.111 3.116 -2.782 1.00 96.31 78 PRO A N 1
ATOM 613 C CA . PRO A 1 78 ? -4.278 2.882 -3.964 1.00 96.31 78 PRO A CA 1
ATOM 614 C C . PRO A 1 78 ? -4.498 3.918 -5.072 1.00 96.31 78 PRO A C 1
ATOM 616 O O . PRO A 1 78 ? -3.548 4.338 -5.724 1.00 96.31 78 PRO A O 1
ATOM 619 N N . PHE A 1 79 ? -5.741 4.376 -5.252 1.00 95.31 79 PHE A N 1
ATOM 620 C CA . PHE A 1 79 ? -6.052 5.441 -6.204 1.00 95.31 79 PHE A CA 1
ATOM 621 C C . PHE A 1 79 ? -5.433 6.776 -5.773 1.00 95.31 79 PHE A C 1
ATOM 623 O O . PHE A 1 79 ? -4.826 7.459 -6.590 1.00 95.31 79 PHE A O 1
ATOM 630 N N . ILE A 1 80 ? -5.541 7.127 -4.486 1.00 96.69 80 ILE A N 1
ATOM 631 C CA . ILE A 1 80 ? -4.932 8.348 -3.931 1.00 96.69 80 ILE A CA 1
ATOM 632 C C . ILE A 1 80 ? -3.405 8.301 -4.085 1.00 96.69 80 ILE A C 1
ATOM 634 O O . ILE A 1 80 ? -2.810 9.274 -4.540 1.00 96.69 80 ILE A O 1
ATOM 638 N N . ALA A 1 81 ? -2.788 7.160 -3.761 1.00 96.69 81 ALA A N 1
ATOM 639 C CA . ALA A 1 81 ? -1.354 6.924 -3.907 1.00 96.69 81 ALA A CA 1
ATOM 640 C C . ALA A 1 81 ? -0.880 7.181 -5.342 1.00 96.69 81 ALA A C 1
ATOM 642 O O . ALA A 1 81 ? 0.027 7.979 -5.564 1.00 96.69 81 ALA A O 1
ATOM 643 N N . GLN A 1 82 ? -1.552 6.563 -6.316 1.00 94.25 82 GLN A N 1
ATOM 644 C CA . GLN A 1 82 ? -1.225 6.726 -7.729 1.00 94.25 82 GLN A CA 1
ATOM 645 C C . GLN A 1 82 ? -1.429 8.160 -8.228 1.00 94.25 82 GLN A C 1
ATOM 647 O O . GLN A 1 82 ? -0.619 8.650 -9.007 1.00 94.25 82 GLN A O 1
ATOM 652 N N . ALA A 1 83 ? -2.516 8.815 -7.820 1.00 94.19 83 ALA A N 1
ATOM 653 C CA . ALA A 1 83 ? -2.891 10.122 -8.350 1.00 94.19 83 ALA A CA 1
ATOM 654 C C . ALA A 1 83 ? -2.044 11.273 -7.792 1.00 94.19 83 ALA A C 1
ATOM 656 O O . ALA A 1 83 ? -1.790 12.236 -8.508 1.00 94.19 83 ALA A O 1
ATOM 657 N N . LEU A 1 84 ? -1.655 11.200 -6.515 1.00 96.19 84 LEU A N 1
ATOM 658 C CA . LEU A 1 84 ? -1.010 12.318 -5.821 1.00 96.19 84 LEU A CA 1
ATOM 659 C C . LEU A 1 84 ? 0.501 12.152 -5.657 1.00 96.19 84 LEU A C 1
ATOM 661 O O . LEU A 1 84 ? 1.202 13.154 -5.534 1.00 96.19 84 LEU A O 1
ATOM 665 N N . PHE A 1 85 ? 1.001 10.915 -5.622 1.00 96.25 85 PHE A N 1
ATOM 666 C CA . PHE A 1 85 ? 2.360 10.630 -5.152 1.00 96.25 85 PHE A CA 1
ATOM 667 C C . PHE A 1 85 ? 3.217 9.835 -6.140 1.00 96.25 85 PHE A C 1
ATOM 669 O O . PHE A 1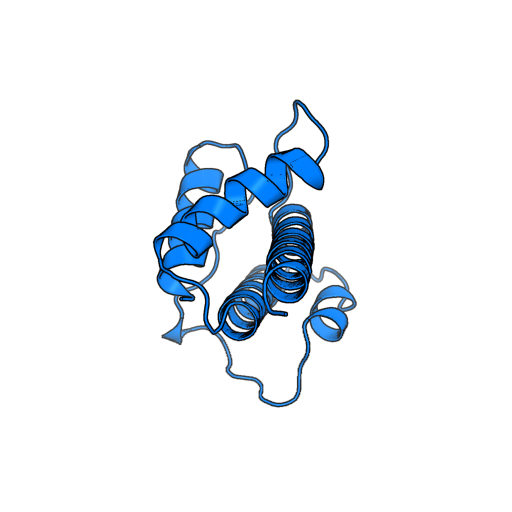 85 ? 4.394 9.601 -5.872 1.00 96.25 85 PHE A O 1
ATOM 676 N N . LEU A 1 86 ? 2.662 9.436 -7.288 1.00 94.12 86 LEU A N 1
ATOM 677 C CA . LEU A 1 86 ? 3.403 8.751 -8.345 1.00 94.12 86 LEU A CA 1
ATOM 678 C C . LEU A 1 86 ? 3.340 9.533 -9.664 1.00 94.12 86 LEU A C 1
ATOM 680 O O . LEU A 1 86 ? 2.345 10.210 -9.932 1.00 94.12 86 LEU A O 1
ATOM 684 N N . PRO A 1 87 ? 4.383 9.443 -10.511 1.00 86.75 87 PRO A N 1
ATOM 685 C CA . PRO A 1 87 ? 4.367 10.052 -11.834 1.00 86.75 87 PRO A CA 1
ATOM 686 C C . PRO A 1 87 ? 3.203 9.543 -12.689 1.00 86.75 87 PRO A C 1
ATOM 688 O O . PRO A 1 87 ? 2.866 8.356 -12.685 1.00 86.75 87 PRO A O 1
ATOM 691 N N . LEU A 1 88 ? 2.615 10.443 -13.476 1.00 82.75 88 LEU A N 1
ATOM 692 C CA . LEU A 1 88 ? 1.579 10.086 -14.439 1.00 82.75 88 LEU A CA 1
ATOM 693 C C . LEU A 1 88 ? 2.199 9.320 -15.618 1.00 82.75 88 LEU A C 1
ATOM 695 O O . LEU A 1 88 ? 3.164 9.780 -16.222 1.00 82.75 88 LEU A O 1
ATOM 699 N N . GLY A 1 89 ? 1.602 8.181 -15.981 1.00 69.94 89 GLY A N 1
ATOM 700 C CA . GLY A 1 89 ? 1.869 7.518 -17.264 1.00 69.94 89 GLY A CA 1
ATOM 701 C C . GLY A 1 89 ? 2.940 6.422 -17.276 1.00 69.94 89 GLY A C 1
ATOM 702 O O . GLY A 1 89 ? 3.383 6.045 -18.356 1.00 69.94 89 GLY A O 1
ATOM 703 N N . GLY A 1 90 ? 3.329 5.868 -16.124 1.00 75.94 90 GLY A N 1
ATOM 704 C CA . GLY A 1 90 ? 4.262 4.739 -16.059 1.00 75.94 90 GLY A CA 1
ATOM 705 C C . GLY A 1 90 ? 3.903 3.739 -14.967 1.00 75.94 90 GLY A C 1
ATOM 706 O O . GLY A 1 90 ? 3.345 4.104 -13.932 1.00 75.94 90 GLY A O 1
ATOM 707 N N . ALA A 1 91 ? 4.230 2.469 -15.197 1.00 84.62 91 ALA A N 1
ATOM 708 C CA . ALA A 1 91 ? 4.124 1.455 -14.160 1.00 84.62 91 ALA A CA 1
ATOM 709 C C . ALA A 1 91 ? 5.235 1.668 -13.118 1.00 84.62 91 ALA A C 1
ATOM 711 O O . ALA A 1 91 ? 6.383 1.948 -13.468 1.00 84.62 91 ALA A O 1
ATOM 712 N N . SER A 1 92 ? 4.885 1.583 -11.836 1.00 89.25 92 SER A N 1
ATOM 713 C CA . SER A 1 92 ? 5.805 1.871 -10.726 1.00 89.25 92 SER A CA 1
ATOM 714 C C . SER A 1 92 ? 6.316 0.585 -10.090 1.00 89.25 92 SER A C 1
ATOM 716 O O . SER A 1 92 ? 5.580 -0.391 -10.015 1.00 89.25 92 SER A O 1
ATOM 718 N N . ARG A 1 93 ? 7.552 0.572 -9.584 1.00 91.31 93 ARG A N 1
ATOM 719 C CA . ARG A 1 93 ? 8.034 -0.538 -8.742 1.00 91.31 93 ARG A CA 1
ATOM 720 C C . ARG A 1 93 ? 7.213 -0.638 -7.455 1.00 91.31 93 ARG A C 1
ATOM 722 O O . ARG A 1 93 ? 6.718 0.388 -6.971 1.00 91.31 93 ARG A O 1
ATOM 729 N N . LEU A 1 94 ? 7.093 -1.835 -6.875 1.00 91.88 94 LEU A N 1
ATOM 730 C CA . LEU A 1 94 ? 6.326 -2.018 -5.637 1.00 91.88 94 LEU A CA 1
ATOM 731 C C . LEU A 1 94 ? 6.911 -1.202 -4.480 1.00 91.88 94 LEU A C 1
ATOM 733 O O . LEU A 1 94 ? 6.151 -0.568 -3.751 1.00 91.88 94 LEU A O 1
ATOM 737 N N . SER A 1 95 ? 8.238 -1.118 -4.362 1.00 90.94 95 SER A N 1
ATOM 738 C CA . SER A 1 95 ? 8.902 -0.284 -3.352 1.00 90.94 95 SER A CA 1
ATOM 739 C C . SER A 1 95 ? 8.444 1.183 -3.411 1.00 90.94 95 SER A C 1
ATOM 741 O O . SER A 1 95 ? 8.030 1.748 -2.396 1.00 90.94 95 SER A O 1
ATOM 743 N N . HIS A 1 96 ? 8.400 1.785 -4.605 1.00 92.38 96 HIS A N 1
ATOM 744 C CA . HIS A 1 96 ? 7.879 3.143 -4.802 1.00 92.38 96 HIS A CA 1
ATOM 745 C C . HIS A 1 96 ? 6.384 3.241 -4.485 1.00 92.38 96 HIS A C 1
ATOM 747 O O . HIS A 1 96 ? 5.940 4.200 -3.852 1.00 92.38 96 HIS A O 1
ATOM 753 N N . PHE A 1 97 ? 5.601 2.239 -4.885 1.00 95.19 97 PHE A N 1
ATOM 754 C CA . PHE A 1 97 ? 4.165 2.221 -4.632 1.00 95.19 97 PHE A CA 1
ATOM 755 C C . PHE A 1 97 ? 3.832 2.128 -3.134 1.00 95.19 97 PHE A C 1
ATOM 757 O O . PHE A 1 97 ? 2.914 2.794 -2.659 1.00 95.19 97 PHE A O 1
ATOM 764 N N . ILE A 1 98 ? 4.596 1.352 -2.362 1.00 95.50 98 ILE A N 1
ATOM 765 C CA . ILE A 1 98 ? 4.454 1.243 -0.903 1.00 95.50 98 ILE A CA 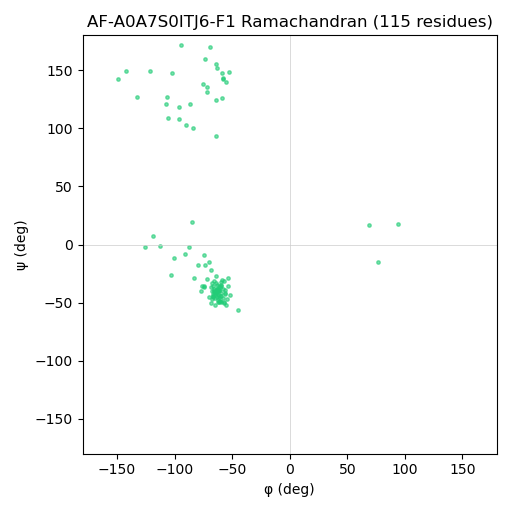1
ATOM 766 C C . ILE A 1 98 ? 4.741 2.591 -0.230 1.00 95.50 98 ILE A C 1
ATOM 768 O O . ILE A 1 98 ? 4.003 2.999 0.670 1.00 95.50 98 ILE A O 1
ATOM 772 N N . VAL A 1 99 ? 5.767 3.317 -0.684 1.00 95.62 99 VAL A N 1
ATOM 773 C CA . VAL A 1 99 ? 6.071 4.671 -0.190 1.00 95.62 99 VAL A CA 1
ATOM 774 C C . VAL A 1 99 ? 4.946 5.653 -0.539 1.00 95.62 99 VAL A C 1
ATOM 776 O O . VAL A 1 99 ? 4.513 6.421 0.320 1.00 95.62 99 VAL A O 1
ATOM 779 N N . ALA A 1 100 ? 4.403 5.590 -1.755 1.00 96.75 100 ALA A N 1
ATOM 780 C CA . ALA A 1 100 ? 3.255 6.404 -2.154 1.00 96.75 100 ALA A CA 1
ATOM 781 C C . ALA A 1 100 ? 1.988 6.081 -1.335 1.00 96.75 100 ALA A C 1
ATOM 783 O O . ALA A 1 100 ? 1.251 6.982 -0.935 1.00 96.75 100 ALA A O 1
ATOM 784 N N . LEU A 1 101 ? 1.742 4.804 -1.020 1.00 97.50 101 LEU A N 1
ATOM 785 C CA . LEU A 1 101 ? 0.657 4.391 -0.123 1.00 97.50 101 LEU A CA 1
ATOM 786 C C . LEU A 1 101 ? 0.842 4.933 1.296 1.00 97.50 101 LEU A C 1
ATOM 788 O O . LEU A 1 101 ? -0.136 5.366 1.908 1.00 97.50 101 LEU A O 1
ATOM 792 N N . HIS A 1 102 ? 2.072 4.933 1.816 1.00 98.00 102 HIS A N 1
ATOM 793 C CA . HIS A 1 102 ? 2.383 5.557 3.102 1.00 98.00 102 HIS A CA 1
ATOM 794 C C . HIS A 1 102 ? 1.987 7.037 3.101 1.00 98.00 102 HIS A C 1
ATOM 796 O O . HIS A 1 102 ? 1.248 7.475 3.982 1.00 98.00 102 HIS A O 1
ATOM 802 N N . GLN A 1 103 ? 2.396 7.786 2.074 1.00 98.06 103 GLN A N 1
ATOM 803 C CA . GLN A 1 103 ? 2.037 9.198 1.917 1.00 98.06 103 GLN A CA 1
ATOM 804 C C . GLN A 1 103 ? 0.519 9.400 1.795 1.00 98.06 103 GLN A C 1
ATOM 806 O O . GLN A 1 103 ? -0.032 10.298 2.431 1.00 98.06 103 GLN A O 1
ATOM 811 N N . ALA A 1 104 ? -0.183 8.525 1.071 1.00 98.12 104 ALA A N 1
ATOM 812 C CA . ALA A 1 104 ? -1.641 8.566 0.960 1.00 98.12 104 ALA A CA 1
ATOM 813 C C . ALA A 1 104 ? -2.360 8.337 2.296 1.00 98.12 104 ALA A C 1
ATOM 815 O O . ALA A 1 104 ? -3.363 8.996 2.567 1.00 98.12 104 ALA A O 1
ATOM 816 N N . ILE A 1 105 ? -1.850 7.444 3.149 1.00 97.94 105 ILE A N 1
ATOM 817 C CA . ILE A 1 105 ? -2.394 7.232 4.498 1.00 97.94 105 ILE A CA 1
ATOM 818 C C . ILE A 1 105 ? -2.203 8.481 5.358 1.00 97.94 105 ILE A C 1
ATOM 820 O O . ILE A 1 105 ? -3.154 8.908 6.009 1.00 97.94 105 ILE A O 1
ATOM 824 N N . GLN A 1 106 ? -1.008 9.079 5.339 1.00 97.44 106 GLN A N 1
ATOM 825 C CA . GLN A 1 106 ? -0.735 10.317 6.078 1.00 97.44 106 GLN A CA 1
ATOM 826 C C . GLN A 1 106 ? -1.640 11.459 5.606 1.00 97.44 106 GLN A C 1
ATOM 828 O O . GLN A 1 106 ? -2.241 12.158 6.417 1.00 97.44 106 GLN A O 1
ATOM 833 N N . HIS A 1 107 ? -1.802 11.600 4.290 1.00 97.00 107 HIS A N 1
ATOM 834 C CA . HIS A 1 107 ? -2.686 12.596 3.697 1.00 97.00 107 HIS A CA 1
ATOM 835 C C . HIS A 1 107 ? -4.150 12.405 4.124 1.00 97.00 107 HIS A C 1
ATOM 837 O O . HIS A 1 107 ? -4.789 13.351 4.574 1.00 97.00 107 HIS A O 1
ATOM 843 N N . GLU A 1 108 ? -4.682 11.182 4.039 1.00 96.38 108 GLU A N 1
ATOM 844 C CA . GLU A 1 108 ? -6.064 10.882 4.437 1.00 96.38 108 GLU A CA 1
ATOM 845 C C . GLU A 1 108 ? -6.292 11.096 5.945 1.00 96.38 108 GLU A C 1
ATOM 847 O O . GLU A 1 108 ? -7.377 11.523 6.333 1.00 96.38 108 GLU A O 1
ATOM 852 N N . LYS A 1 109 ? -5.288 10.845 6.799 1.00 95.81 109 LYS A N 1
ATOM 853 C CA . LYS A 1 109 ? -5.359 11.178 8.233 1.00 95.81 109 LYS A CA 1
ATOM 854 C C . LYS A 1 109 ? -5.434 12.681 8.465 1.00 95.81 109 LYS A C 1
ATOM 856 O O . LYS A 1 109 ? -6.375 13.135 9.107 1.00 95.81 109 LYS A O 1
ATOM 861 N N . ALA A 1 110 ? -4.515 13.442 7.874 1.00 95.25 110 ALA A N 1
ATOM 862 C CA . ALA A 1 110 ? -4.490 14.896 8.009 1.00 95.25 110 ALA A CA 1
ATOM 863 C C . ALA A 1 110 ? -5.804 15.543 7.528 1.00 95.25 110 ALA A C 1
ATOM 865 O O . ALA A 1 110 ? -6.307 16.473 8.149 1.00 95.25 110 ALA A O 1
ATOM 866 N N . MET A 1 111 ? -6.405 15.021 6.452 1.00 93.06 111 MET A N 1
ATOM 867 C CA . MET A 1 111 ? -7.713 15.482 5.967 1.00 93.06 111 MET A CA 1
ATOM 868 C C . MET A 1 111 ? -8.859 15.196 6.943 1.00 93.06 111 MET A C 1
ATOM 870 O O . MET A 1 111 ? -9.812 15.964 6.992 1.00 93.06 111 MET A O 1
ATOM 874 N N . ARG A 1 112 ? -8.794 14.109 7.720 1.00 90.31 112 ARG A N 1
ATOM 875 C CA . ARG A 1 112 ? -9.809 13.783 8.736 1.00 90.31 112 ARG A CA 1
ATOM 876 C C . ARG A 1 112 ? -9.664 14.632 9.986 1.00 90.31 112 ARG A C 1
ATOM 878 O O . ARG A 1 112 ? -10.672 15.092 10.500 1.00 90.31 112 ARG A O 1
ATOM 885 N N . GLU A 1 113 ? -8.434 14.874 10.424 1.00 90.62 113 GLU A N 1
ATOM 886 C CA . GLU A 1 113 ? -8.146 15.745 11.570 1.00 90.62 113 GLU A CA 1
ATOM 887 C C . GLU A 1 113 ? -8.654 17.175 11.335 1.00 90.62 113 GLU A C 1
ATOM 889 O O . GLU A 1 113 ? -9.130 17.817 12.258 1.00 90.62 113 GLU A O 1
ATOM 894 N N . GLN A 1 114 ? -8.647 17.657 10.088 1.00 88.75 114 GLN A N 1
ATOM 895 C CA . GLN A 1 114 ? -9.235 18.956 9.730 1.00 88.75 114 GLN A CA 1
ATOM 896 C C . GLN A 1 114 ? -10.773 18.992 9.788 1.00 88.75 114 GLN A C 1
ATOM 898 O O . GLN A 1 114 ? -11.357 20.073 9.727 1.00 88.75 114 GLN A O 1
ATOM 903 N N . LEU A 1 115 ? -11.437 17.834 9.847 1.00 79.50 115 LEU A N 1
ATOM 904 C CA . LEU A 1 115 ? -12.898 17.708 9.859 1.00 79.50 115 LEU A CA 1
ATOM 905 C C . LEU A 1 115 ? -13.466 17.468 11.265 1.00 79.50 115 LEU A C 1
ATOM 907 O O . LEU A 1 115 ? -14.685 17.540 11.426 1.00 79.50 115 LEU A O 1
ATOM 911 N N . GLU A 1 116 ? -12.621 17.175 12.255 1.00 63.53 116 GLU A N 1
ATOM 912 C CA . GLU A 1 116 ? -13.015 17.022 13.658 1.00 63.53 116 GLU A CA 1
ATOM 913 C C . GLU A 1 116 ? -12.775 18.360 14.396 1.00 63.53 116 GLU A C 1
ATOM 915 O O . GLU A 1 116 ? -11.618 18.748 14.560 1.00 63.53 116 GLU A O 1
ATOM 920 N N . PRO A 1 117 ? -13.838 19.113 14.757 1.00 55.31 117 PRO A N 1
ATOM 921 C CA . PRO A 1 117 ? -13.733 20.419 15.416 1.00 55.31 117 PRO A CA 1
ATOM 922 C C . PRO A 1 117 ? -13.300 20.347 16.886 1.00 55.31 117 PRO A C 1
ATOM 924 O O . PRO A 1 117 ? -13.603 19.333 17.558 1.00 55.31 117 PRO A O 1
#